Protein AF-A0A1F8EH03-F1 (afdb_monomer)

Organism: NCBI:txid1802659

Foldseek 3Di:
DDWAWPPVCCQFDTKTKDFCVVPVPVVVVLVVQLVPPWDWDWDATVVGDIDIFTWDDDDQWIWGDDDRMIMIDGPPPDRPPPPPD

Sequence (85 aa):
MKWTFAKTYAKTAPHEYVLQKNEPKTHRYIKEMIRKHGVWEEFCMPGGKPYQVHYWYRGRYRYWVIDNILNRTRVGWKYPKRLIG

pLDDT: mean 88.11, std 15.63, range [34.62, 98.44]

Mean predicted aligned error: 5.26 Å

Structure (mmCIF, N/CA/C/O backbone):
data_AF-A0A1F8EH03-F1
#
_entry.id   AF-A0A1F8EH03-F1
#
loop_
_atom_site.group_PDB
_atom_site.id
_atom_site.type_symbol
_atom_site.label_atom_id
_atom_site.label_alt_id
_atom_site.label_comp_id
_atom_site.label_asym_id
_atom_site.label_entity_id
_atom_site.label_seq_id
_atom_site.pdbx_PDB_ins_code
_atom_site.Cartn_x
_atom_site.Cartn_y
_atom_site.Cartn_z
_atom_site.occupancy
_atom_site.B_iso_or_equiv
_atom_site.auth_seq_id
_atom_site.auth_comp_id
_atom_site.auth_asym_id
_atom_site.auth_atom_id
_atom_site.pdbx_PDB_model_num
ATOM 1 N N . MET A 1 1 ? -14.501 6.574 4.781 1.00 75.19 1 MET A N 1
ATOM 2 C CA . MET A 1 1 ? -13.059 6.465 4.486 1.00 75.19 1 MET A CA 1
ATOM 3 C C . MET A 1 1 ? -12.717 7.196 3.198 1.00 75.19 1 MET A C 1
ATOM 5 O O . MET A 1 1 ? -13.200 6.805 2.137 1.00 75.19 1 MET A O 1
ATOM 9 N N . LYS A 1 2 ? -11.919 8.265 3.289 1.00 88.00 2 LYS A N 1
ATOM 10 C CA . LYS A 1 2 ? -11.501 9.078 2.136 1.00 88.00 2 LYS A CA 1
ATOM 11 C C . LYS A 1 2 ? -10.097 8.671 1.701 1.00 88.00 2 LYS A C 1
ATOM 13 O O . LYS A 1 2 ? -9.137 8.903 2.427 1.00 88.00 2 LYS A O 1
ATOM 18 N N . TRP A 1 3 ? -10.003 8.062 0.528 1.00 94.75 3 TRP A N 1
ATOM 19 C CA . TRP A 1 3 ? -8.737 7.693 -0.093 1.00 94.75 3 TRP A CA 1
ATOM 20 C C . TRP A 1 3 ? -8.174 8.868 -0.893 1.00 94.75 3 TRP A C 1
ATOM 22 O O . TRP A 1 3 ? -8.929 9.604 -1.530 1.00 94.75 3 TRP A O 1
ATOM 32 N N . THR A 1 4 ? -6.856 9.043 -0.854 1.00 96.56 4 THR A N 1
ATOM 33 C CA . THR A 1 4 ? -6.151 10.082 -1.609 1.00 96.56 4 THR A CA 1
ATOM 34 C C . THR A 1 4 ? -5.381 9.438 -2.747 1.00 96.56 4 THR A C 1
ATOM 36 O O . THR A 1 4 ? -4.591 8.527 -2.522 1.00 96.56 4 THR A O 1
ATOM 39 N N . PHE A 1 5 ? -5.581 9.911 -3.974 1.00 95.62 5 PHE A N 1
ATOM 40 C CA . PHE A 1 5 ? -4.808 9.436 -5.116 1.00 95.62 5 PHE A CA 1
ATOM 41 C C . PHE A 1 5 ? -3.369 9.974 -5.070 1.00 95.62 5 PHE A C 1
ATOM 43 O O . PHE A 1 5 ? -3.155 11.185 -4.953 1.00 95.62 5 PHE A O 1
ATOM 50 N N . ALA A 1 6 ? -2.380 9.086 -5.181 1.00 93.19 6 ALA A N 1
ATOM 51 C CA . ALA A 1 6 ? -0.964 9.435 -5.133 1.00 93.19 6 ALA A CA 1
ATOM 52 C C . ALA A 1 6 ? -0.491 10.045 -6.466 1.00 93.19 6 ALA A C 1
ATOM 54 O O . ALA A 1 6 ? 0.050 9.358 -7.334 1.00 93.19 6 ALA A O 1
ATOM 55 N N . LYS A 1 7 ? -0.682 11.360 -6.632 1.00 90.50 7 LYS A N 1
ATOM 56 C CA . LYS A 1 7 ? -0.367 12.085 -7.881 1.00 90.50 7 LYS A CA 1
ATOM 57 C C . LYS A 1 7 ? 1.085 11.915 -8.341 1.00 90.50 7 LYS A C 1
ATOM 59 O O . LYS A 1 7 ? 1.319 11.765 -9.536 1.00 90.50 7 LYS A O 1
ATOM 64 N N . THR A 1 8 ? 2.038 11.872 -7.408 1.00 86.81 8 THR A N 1
ATOM 65 C CA . THR A 1 8 ? 3.474 11.686 -7.691 1.00 86.81 8 THR A CA 1
ATOM 66 C C . THR A 1 8 ? 3.758 10.389 -8.454 1.00 86.81 8 THR A C 1
ATOM 68 O O . THR A 1 8 ? 4.672 10.335 -9.271 1.00 86.81 8 THR A O 1
ATOM 71 N N . TYR A 1 9 ? 2.937 9.357 -8.246 1.00 83.56 9 TYR A N 1
ATOM 72 C CA . TYR A 1 9 ? 3.116 8.032 -8.836 1.00 83.56 9 TYR A CA 1
ATOM 73 C C . TYR A 1 9 ? 2.071 7.703 -9.903 1.00 83.56 9 TYR A C 1
ATOM 75 O O . TYR A 1 9 ? 1.999 6.569 -10.365 1.00 83.56 9 TYR A O 1
ATOM 83 N N . ALA A 1 10 ? 1.279 8.678 -10.354 1.00 85.69 10 ALA A N 1
ATOM 84 C CA . ALA A 1 10 ? 0.173 8.439 -11.282 1.00 85.69 10 ALA A CA 1
ATOM 85 C C . ALA A 1 10 ? 0.593 7.710 -12.575 1.00 85.69 10 ALA A C 1
ATOM 87 O O . ALA A 1 10 ? -0.174 6.915 -13.111 1.00 85.69 10 ALA A O 1
ATOM 88 N N . LYS A 1 11 ? 1.816 7.965 -13.066 1.00 83.56 11 LYS A N 1
ATOM 89 C CA . LYS A 1 11 ? 2.356 7.373 -14.305 1.00 83.56 11 LYS A CA 1
ATOM 90 C C . LYS A 1 11 ? 3.115 6.061 -14.091 1.00 83.5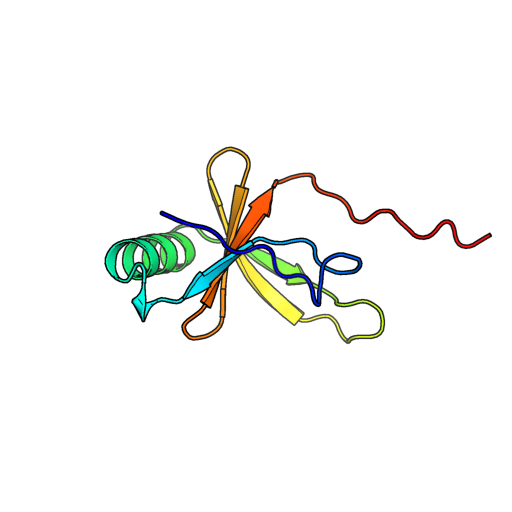6 11 LYS A C 1
ATOM 92 O O . LYS A 1 11 ? 3.299 5.316 -15.046 1.00 83.56 11 LYS A O 1
ATOM 97 N N . THR A 1 12 ? 3.591 5.802 -12.876 1.00 84.06 12 THR A N 1
ATOM 98 C CA . THR A 1 12 ? 4.575 4.744 -12.591 1.00 84.06 12 THR A CA 1
ATOM 99 C C . THR A 1 12 ? 4.069 3.691 -11.621 1.00 84.06 12 THR A C 1
ATOM 101 O O . THR A 1 12 ? 4.481 2.549 -11.723 1.00 84.06 12 THR A O 1
ATOM 104 N N . ALA A 1 13 ? 3.187 4.069 -10.699 1.00 86.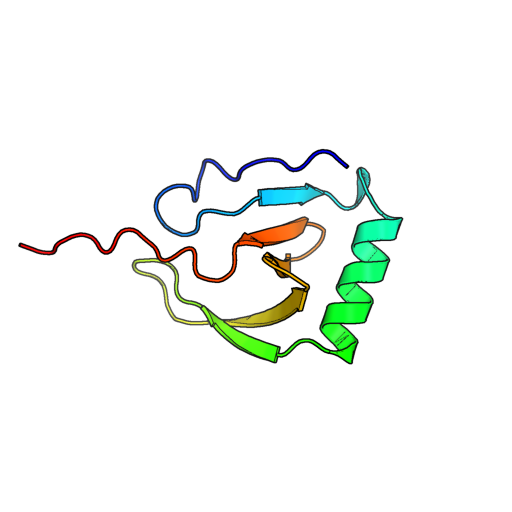50 13 ALA A N 1
ATOM 105 C CA . ALA A 1 13 ? 2.553 3.240 -9.683 1.00 86.50 13 ALA A CA 1
ATOM 106 C 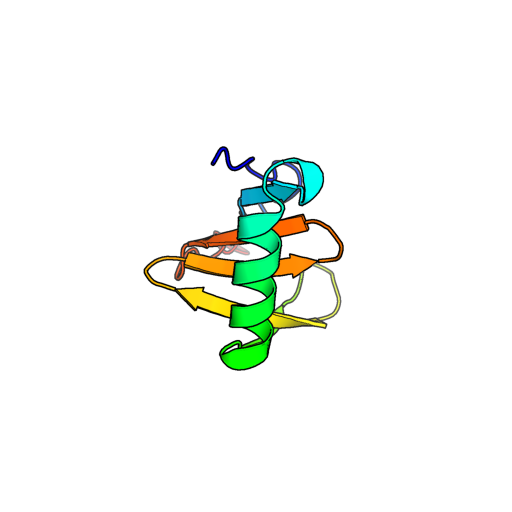C . ALA A 1 13 ? 1.234 3.881 -9.249 1.00 86.50 13 ALA A C 1
ATOM 108 O O . ALA A 1 13 ? 1.155 4.389 -8.136 1.00 86.50 13 ALA A O 1
ATOM 109 N N . PRO A 1 14 ? 0.189 3.914 -10.099 1.00 89.56 14 PRO A N 1
ATOM 110 C CA . PRO A 1 14 ? -1.080 4.528 -9.731 1.00 89.56 14 PRO A CA 1
ATOM 111 C C . PRO A 1 14 ? -1.710 3.769 -8.559 1.00 89.56 14 PRO A C 1
ATOM 113 O O . PRO A 1 14 ? -2.059 2.588 -8.655 1.00 89.56 14 PRO A O 1
ATOM 116 N N . HIS A 1 15 ? -1.848 4.459 -7.433 1.00 93.56 15 HIS A N 1
ATOM 117 C CA . HIS A 1 15 ? -2.451 3.925 -6.223 1.00 93.56 15 HIS A CA 1
ATOM 118 C C . HIS A 1 15 ? -3.139 5.027 -5.429 1.00 93.56 15 HIS A C 1
ATOM 120 O O . HIS A 1 15 ? -2.943 6.225 -5.652 1.00 93.56 15 HIS A O 1
ATOM 126 N N . GLU A 1 16 ? -3.965 4.594 -4.492 1.00 96.31 16 GLU A N 1
ATOM 127 C CA . GLU A 1 16 ? -4.555 5.453 -3.488 1.00 96.31 16 GLU A CA 1
ATOM 128 C C . GLU A 1 16 ? -3.954 5.130 -2.125 1.00 96.31 16 GLU A C 1
ATOM 130 O O . GLU A 1 16 ? -3.560 3.991 -1.868 1.00 96.31 16 GLU A O 1
ATOM 135 N N . TYR A 1 17 ? -3.941 6.111 -1.233 1.00 97.19 17 TYR A N 1
ATOM 136 C CA . TYR A 1 17 ? -3.443 5.941 0.119 1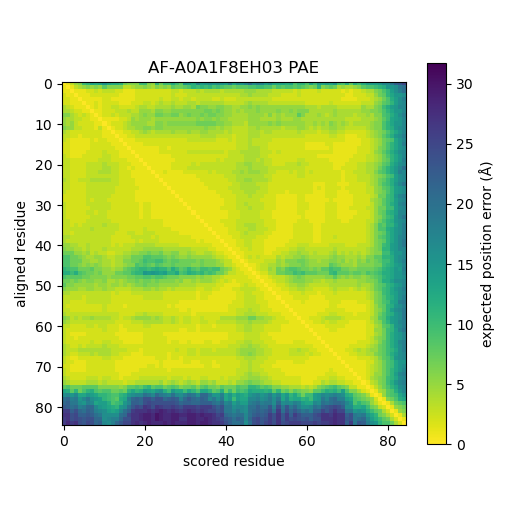.00 97.19 17 TYR A CA 1
ATOM 137 C C . TYR A 1 17 ? -4.332 6.609 1.166 1.00 97.19 17 TYR A C 1
ATOM 139 O O . TYR A 1 17 ? -5.148 7.488 0.874 1.00 97.19 17 TYR A O 1
ATOM 147 N N . VAL A 1 18 ? -4.139 6.183 2.408 1.00 97.19 18 VAL A N 1
ATOM 148 C CA . VAL A 1 18 ? -4.698 6.763 3.625 1.00 97.19 18 VAL A CA 1
ATOM 149 C C . VAL A 1 18 ? -3.605 6.809 4.687 1.00 97.19 18 VAL A C 1
ATOM 151 O O . VAL A 1 18 ? -2.844 5.857 4.852 1.00 97.19 18 VAL A O 1
ATOM 154 N N . LEU A 1 19 ? -3.550 7.908 5.439 1.00 96.88 19 LEU A N 1
ATOM 155 C CA . LEU A 1 19 ? -2.657 8.038 6.590 1.00 96.88 19 LEU A CA 1
ATOM 156 C C . LEU A 1 19 ? -3.275 7.367 7.819 1.00 96.88 19 LEU A C 1
ATOM 158 O O . LEU A 1 19 ? -4.451 7.587 8.115 1.00 96.88 19 LEU A O 1
ATOM 162 N N . GLN A 1 20 ? -2.469 6.634 8.588 1.00 97.06 20 GLN A N 1
ATOM 163 C CA . GLN A 1 20 ? -2.899 5.946 9.808 1.00 97.06 20 GLN A CA 1
ATOM 164 C C . GLN A 1 20 ? -3.641 6.870 10.782 1.00 97.06 20 GLN A C 1
ATOM 166 O O . GLN A 1 20 ? -4.638 6.453 11.362 1.00 97.06 20 GLN A O 1
ATOM 171 N N . LYS A 1 21 ? -3.203 8.128 10.936 1.00 96.69 21 LYS A N 1
ATOM 172 C CA . LYS A 1 21 ? -3.853 9.101 11.831 1.00 96.69 21 LYS A CA 1
ATOM 173 C C . LYS A 1 21 ? -5.320 9.383 11.477 1.00 96.69 21 LYS A C 1
ATOM 175 O O . LYS A 1 21 ? -6.096 9.717 12.361 1.00 96.69 21 LYS A O 1
ATOM 180 N N . ASN A 1 22 ? -5.697 9.228 10.206 1.00 95.50 22 ASN A N 1
ATOM 181 C CA . ASN A 1 22 ? -7.061 9.476 9.740 1.00 95.50 22 ASN A CA 1
ATOM 182 C C . ASN A 1 22 ? -7.954 8.237 9.904 1.00 95.50 22 ASN A C 1
ATOM 184 O O . ASN A 1 22 ? -9.161 8.370 10.056 1.00 95.50 22 ASN A O 1
ATOM 188 N N . GLU A 1 23 ? -7.376 7.034 9.835 1.00 96.00 23 GLU A N 1
ATOM 189 C CA . GLU A 1 23 ? -8.114 5.762 9.805 1.00 96.00 23 GLU A CA 1
ATOM 190 C C . GLU A 1 23 ? -7.376 4.662 10.605 1.00 96.00 23 GLU A C 1
ATOM 192 O O . GLU A 1 23 ? -6.999 3.619 10.053 1.00 96.00 23 GLU A O 1
ATOM 197 N N . PRO A 1 24 ? -7.136 4.850 11.917 1.00 96.38 24 PRO A N 1
ATOM 198 C CA . PRO A 1 24 ? -6.232 3.990 12.687 1.00 96.38 24 PRO A CA 1
ATOM 199 C C . PRO A 1 24 ? -6.743 2.551 12.834 1.00 96.38 24 PRO A C 1
ATOM 201 O O . PRO A 1 24 ? -5.956 1.604 12.776 1.00 96.38 24 PRO A O 1
ATOM 204 N N . LYS A 1 25 ? -8.063 2.369 12.985 1.00 96.81 25 LYS A N 1
ATOM 205 C CA . LYS A 1 25 ? -8.697 1.042 13.090 1.00 96.81 25 LYS A CA 1
ATOM 206 C C . LYS A 1 25 ? -8.548 0.256 11.789 1.00 96.81 25 LYS A C 1
ATOM 208 O O . LYS A 1 25 ? -8.120 -0.894 11.813 1.00 96.81 25 LYS A O 1
ATOM 213 N N . THR A 1 26 ? -8.831 0.900 10.657 1.00 95.50 26 THR A N 1
ATOM 214 C CA . THR A 1 26 ? -8.673 0.300 9.329 1.00 95.50 26 THR A CA 1
ATOM 215 C C . THR A 1 26 ? -7.217 -0.060 9.065 1.00 95.50 26 THR A C 1
ATOM 217 O O . THR A 1 26 ? -6.930 -1.161 8.607 1.00 95.50 26 THR A O 1
ATOM 220 N N . HIS A 1 27 ? -6.285 0.827 9.415 1.00 96.94 27 HIS A N 1
ATOM 221 C CA . HIS A 1 27 ? -4.859 0.562 9.264 1.00 96.94 27 HIS A CA 1
ATOM 222 C C . HIS A 1 27 ? -4.417 -0.670 10.068 1.00 96.94 27 HIS A C 1
ATOM 224 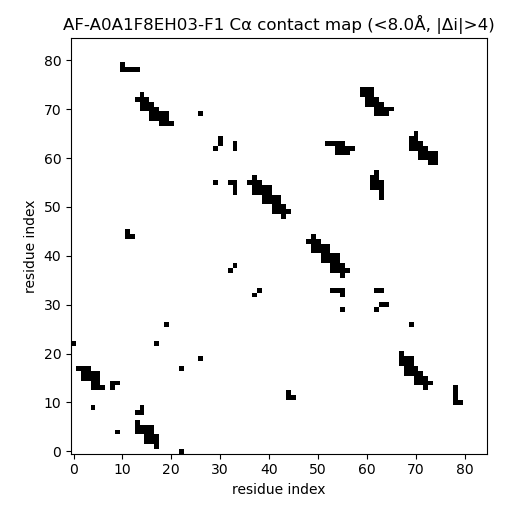O O . HIS A 1 27 ? -3.733 -1.539 9.531 1.00 96.94 27 HIS A O 1
ATOM 230 N N . ARG A 1 28 ? -4.844 -0.782 11.337 1.00 97.25 28 ARG A N 1
ATOM 231 C CA . ARG A 1 28 ? -4.558 -1.951 12.186 1.00 97.25 28 ARG A CA 1
ATOM 232 C C . ARG A 1 28 ? -5.118 -3.235 11.576 1.00 97.25 28 ARG A C 1
ATOM 234 O O . ARG A 1 28 ? -4.368 -4.190 11.407 1.00 97.25 28 ARG A O 1
ATOM 241 N N . TYR A 1 29 ? -6.393 -3.225 11.193 1.00 97.56 29 TYR A N 1
ATOM 242 C CA . TYR A 1 29 ? -7.049 -4.378 10.580 1.00 97.56 29 TYR A CA 1
ATOM 243 C C . TYR A 1 29 ? -6.322 -4.841 9.311 1.00 97.56 29 TYR A C 1
ATOM 245 O O . TYR A 1 29 ? -5.961 -6.008 9.195 1.00 97.56 29 TYR A O 1
ATOM 253 N N . ILE A 1 30 ? -6.038 -3.931 8.375 1.00 97.50 30 ILE A N 1
ATOM 254 C CA . ILE A 1 30 ? -5.376 -4.295 7.117 1.00 97.50 30 ILE A CA 1
ATOM 255 C C . ILE A 1 30 ? -3.951 -4.797 7.366 1.00 97.50 30 ILE A C 1
ATOM 257 O O . ILE A 1 30 ? -3.539 -5.773 6.744 1.00 97.50 30 ILE A O 1
ATOM 261 N N . LYS A 1 31 ? -3.210 -4.192 8.304 1.00 97.25 31 LYS A N 1
ATOM 262 C CA . LYS A 1 31 ? -1.872 -4.668 8.685 1.00 97.25 31 LYS A CA 1
ATOM 263 C C . LYS A 1 31 ? -1.916 -6.094 9.241 1.00 97.25 31 LYS A C 1
ATOM 265 O O . LYS A 1 31 ? -1.062 -6.908 8.900 1.00 97.25 31 LYS A O 1
ATOM 270 N N . GLU A 1 32 ? -2.922 -6.426 10.050 1.00 98.25 32 GLU A N 1
ATOM 271 C CA . GLU A 1 32 ? -3.129 -7.798 10.525 1.00 98.25 32 GLU A CA 1
ATOM 272 C C . GLU A 1 32 ? -3.482 -8.764 9.391 1.00 98.25 32 GLU A C 1
ATOM 274 O O . GLU A 1 32 ? -2.968 -9.882 9.372 1.00 98.25 32 GLU A O 1
ATOM 279 N N . MET A 1 33 ? -4.307 -8.339 8.431 1.00 98.44 33 MET A N 1
ATOM 280 C CA . MET A 1 33 ? -4.660 -9.166 7.276 1.00 98.44 33 MET A CA 1
ATOM 281 C C . MET A 1 33 ? -3.468 -9.411 6.347 1.00 98.44 33 MET A C 1
ATOM 283 O O . MET A 1 33 ? -3.279 -10.542 5.911 1.00 98.44 33 MET A O 1
ATOM 287 N N . ILE A 1 34 ? -2.623 -8.402 6.108 1.00 98.12 34 ILE A N 1
ATOM 288 C CA . ILE A 1 34 ? -1.343 -8.564 5.399 1.00 98.12 34 ILE A CA 1
ATOM 289 C C . ILE A 1 34 ? -0.462 -9.570 6.140 1.00 98.12 34 ILE A C 1
ATOM 291 O O . ILE A 1 34 ? 0.001 -10.531 5.53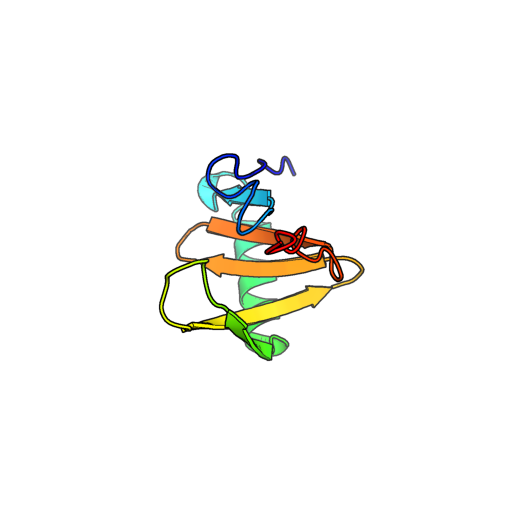8 1.00 98.12 34 ILE A O 1
ATOM 295 N N . ARG A 1 35 ? -0.308 -9.437 7.462 1.00 97.69 35 ARG A N 1
ATOM 296 C CA . ARG A 1 35 ? 0.504 -10.377 8.248 1.00 97.69 35 ARG A CA 1
ATOM 297 C C . ARG A 1 35 ? -0.002 -11.823 8.166 1.00 97.69 35 ARG A C 1
ATOM 299 O O . ARG A 1 35 ? 0.811 -12.737 8.113 1.00 97.69 35 ARG A O 1
ATOM 306 N N . LYS A 1 36 ? -1.321 -12.037 8.217 1.00 98.19 36 LYS A N 1
ATOM 307 C CA . LYS A 1 36 ? -1.932 -13.379 8.272 1.00 98.19 36 LYS A CA 1
ATOM 308 C C . LYS A 1 36 ? -2.130 -14.030 6.902 1.00 98.19 36 LYS A C 1
ATOM 310 O O . LYS A 1 36 ? -2.080 -15.249 6.806 1.00 98.19 36 LYS A O 1
ATOM 315 N N . HIS A 1 37 ? -2.411 -13.234 5.874 1.00 98.06 37 HIS A N 1
ATOM 316 C CA . HIS A 1 37 ? -2.895 -13.718 4.576 1.00 98.06 37 HIS A CA 1
ATOM 317 C C . HIS A 1 37 ? -2.190 -13.067 3.385 1.00 98.06 37 HIS A C 1
ATOM 319 O O . HIS A 1 37 ? -2.589 -13.291 2.243 1.00 98.06 37 HIS A O 1
ATOM 325 N N . GLY A 1 38 ? -1.216 -12.194 3.629 1.00 97.19 38 GLY A N 1
ATOM 326 C CA . GLY A 1 38 ? -0.498 -11.513 2.569 1.00 97.19 38 GLY A CA 1
ATOM 327 C C . GLY A 1 38 ? 0.493 -12.428 1.859 1.00 97.19 38 GLY A C 1
ATOM 328 O O . GLY A 1 38 ? 1.007 -13.387 2.436 1.00 97.19 38 GLY A O 1
ATOM 329 N N . VAL A 1 39 ? 0.806 -12.075 0.620 1.00 97.00 39 VAL A N 1
ATOM 330 C CA . VAL A 1 39 ? 1.801 -12.733 -0.229 1.00 97.00 39 VAL A CA 1
ATOM 331 C C . VAL A 1 39 ? 2.938 -11.764 -0.526 1.00 97.00 39 VAL A C 1
ATOM 333 O O . VAL A 1 39 ? 2.710 -10.563 -0.693 1.00 97.00 39 VAL A O 1
ATOM 336 N N . TRP A 1 40 ? 4.169 -12.265 -0.519 1.00 95.88 40 TRP A N 1
ATOM 337 C CA . TRP A 1 40 ? 5.331 -11.482 -0.926 1.00 95.88 40 TRP A CA 1
ATOM 338 C C . TRP A 1 40 ? 5.404 -11.461 -2.447 1.00 95.88 40 TRP A C 1
ATOM 340 O O . TRP A 1 40 ? 5.377 -12.513 -3.082 1.00 95.88 40 TRP A O 1
ATOM 350 N N . GLU A 1 41 ? 5.478 -10.266 -3.022 1.00 93.31 41 GLU A N 1
ATOM 351 C CA . GLU A 1 41 ? 5.709 -10.083 -4.449 1.00 93.31 41 GLU A CA 1
ATOM 352 C C . GLU A 1 41 ? 6.825 -9.077 -4.681 1.00 93.31 41 GLU A C 1
ATOM 354 O O . GLU A 1 41 ? 7.024 -8.133 -3.911 1.00 93.31 41 GLU A O 1
ATOM 359 N N . GLU A 1 42 ? 7.516 -9.251 -5.800 1.00 90.06 42 GLU A N 1
ATOM 360 C CA . GLU A 1 42 ? 8.472 -8.271 -6.271 1.00 90.06 42 GLU A CA 1
ATOM 361 C C . GLU A 1 42 ? 7.753 -7.061 -6.876 1.00 90.06 42 GLU A C 1
ATOM 363 O O . GLU A 1 42 ? 6.825 -7.176 -7.681 1.00 90.06 42 GLU A O 1
ATOM 368 N N . PHE A 1 43 ? 8.217 -5.875 -6.510 1.00 86.25 43 PHE A N 1
ATOM 369 C CA . PHE A 1 43 ? 7.816 -4.621 -7.108 1.00 86.25 43 PHE A CA 1
ATOM 370 C C . PHE A 1 43 ? 9.056 -3.844 -7.543 1.00 86.25 43 PHE A C 1
ATOM 372 O O . PHE A 1 43 ? 10.042 -3.741 -6.819 1.00 86.25 43 PHE A O 1
ATOM 379 N N . CYS A 1 44 ? 8.991 -3.260 -8.734 1.00 81.94 44 CYS A N 1
ATOM 380 C CA . CYS A 1 44 ? 10.071 -2.464 -9.290 1.00 81.94 44 CYS A CA 1
ATOM 381 C C . CYS A 1 44 ? 9.509 -1.135 -9.797 1.00 81.94 44 CYS A C 1
ATOM 383 O O . CYS A 1 44 ? 8.630 -1.107 -10.664 1.00 81.94 44 CYS A O 1
ATOM 385 N N . MET A 1 45 ? 10.010 -0.028 -9.244 1.00 79.81 45 MET A N 1
ATOM 386 C CA . MET A 1 45 ? 9.758 1.293 -9.816 1.00 79.81 45 MET A CA 1
ATOM 387 C C . MET A 1 45 ? 10.493 1.420 -11.153 1.00 79.81 45 MET A C 1
ATOM 389 O O . MET A 1 45 ? 11.593 0.887 -11.288 1.00 79.81 45 MET A O 1
ATOM 393 N N . PRO A 1 46 ? 9.965 2.178 -12.129 1.00 80.38 46 PRO A N 1
ATOM 394 C CA . PRO A 1 46 ? 10.704 2.477 -13.351 1.00 80.38 46 PRO A CA 1
ATOM 395 C C . PRO A 1 46 ? 12.080 3.082 -13.040 1.00 80.38 46 PRO A C 1
ATOM 397 O O . PRO A 1 46 ? 12.165 4.109 -12.371 1.00 80.38 46 PRO A O 1
ATOM 400 N N . GLY A 1 47 ? 13.147 2.430 -13.511 1.00 80.94 47 GLY A N 1
ATOM 401 C CA . GLY A 1 47 ? 14.537 2.832 -13.255 1.00 80.94 47 GLY A CA 1
ATOM 402 C C . GLY A 1 47 ? 15.076 2.488 -11.858 1.00 80.94 47 GLY A C 1
ATOM 403 O O . GLY A 1 47 ? 16.217 2.821 -11.557 1.00 80.94 47 GLY A O 1
ATOM 404 N N . GLY A 1 48 ? 14.281 1.837 -11.004 1.00 80.12 48 GLY A N 1
ATOM 405 C CA . GLY A 1 48 ? 14.693 1.369 -9.682 1.00 80.12 48 GLY A CA 1
ATOM 406 C C . GLY A 1 48 ? 15.191 -0.077 -9.689 1.00 80.12 48 GLY A C 1
ATOM 407 O O . GLY A 1 48 ? 15.037 -0.803 -10.669 1.00 80.12 48 GLY A O 1
ATOM 408 N N . LYS A 1 49 ? 15.770 -0.509 -8.563 1.00 87.19 49 LYS A N 1
ATOM 409 C CA . LYS A 1 49 ? 16.005 -1.934 -8.301 1.00 87.19 49 LYS A CA 1
ATOM 410 C C . LYS A 1 49 ? 14.713 -2.583 -7.789 1.00 87.19 49 LYS A C 1
ATOM 412 O O . LYS A 1 49 ? 13.956 -1.911 -7.080 1.00 87.19 49 LYS A O 1
ATOM 417 N N . PRO A 1 50 ? 14.460 -3.862 -8.107 1.00 88.12 50 PRO A N 1
ATOM 418 C CA . PRO A 1 50 ? 13.324 -4.570 -7.543 1.00 88.12 50 PRO A CA 1
ATOM 419 C C . PRO A 1 50 ? 13.429 -4.690 -6.018 1.00 88.12 50 PRO A C 1
ATOM 421 O O . PRO A 1 50 ? 14.525 -4.815 -5.468 1.00 88.12 50 PRO A O 1
ATOM 424 N N . TYR A 1 51 ? 12.288 -4.653 -5.335 1.00 87.25 51 TYR A N 1
ATOM 425 C CA . TYR A 1 51 ? 12.175 -4.884 -3.898 1.00 87.25 51 TYR A CA 1
ATOM 426 C C . TYR A 1 51 ? 10.915 -5.686 -3.569 1.00 87.25 51 TYR A C 1
ATOM 428 O O . TYR A 1 51 ? 9.940 -5.678 -4.315 1.00 87.25 51 TYR A O 1
ATOM 436 N N . GLN A 1 52 ? 10.938 -6.400 -2.446 1.00 92.88 52 GLN A N 1
ATOM 437 C CA . GLN A 1 52 ? 9.821 -7.238 -2.011 1.00 92.88 52 GLN A CA 1
ATOM 438 C C . GLN A 1 52 ? 8.776 -6.410 -1.255 1.00 92.88 52 GLN A C 1
ATOM 440 O O . GLN A 1 52 ? 9.113 -5.600 -0.390 1.00 92.88 52 GLN A O 1
ATOM 445 N N . VAL A 1 53 ? 7.498 -6.635 -1.557 1.00 93.69 53 VAL A N 1
ATOM 446 C CA . VAL A 1 53 ? 6.358 -5.999 -0.889 1.00 93.69 53 VAL A CA 1
ATOM 447 C C . VAL A 1 53 ? 5.363 -7.066 -0.455 1.00 93.69 53 VAL A C 1
ATOM 449 O O . VAL A 1 53 ? 5.041 -7.978 -1.213 1.00 93.69 53 VAL A O 1
ATOM 452 N N . HIS A 1 54 ? 4.856 -6.942 0.772 1.00 97.19 54 HIS A N 1
ATOM 453 C CA . HIS A 1 54 ? 3.857 -7.858 1.317 1.00 97.19 54 HIS A CA 1
ATOM 454 C C . HIS A 1 54 ? 2.451 -7.332 1.017 1.00 97.19 54 HIS A C 1
ATOM 456 O O . HIS A 1 54 ? 2.005 -6.341 1.606 1.00 97.19 54 HIS A O 1
ATOM 462 N N . TYR A 1 55 ? 1.760 -7.974 0.077 1.00 97.12 55 TYR A N 1
ATOM 463 C CA . TYR A 1 55 ? 0.436 -7.561 -0.379 1.00 97.12 55 TYR A CA 1
ATOM 464 C C . TYR A 1 55 ? -0.664 -8.432 0.204 1.00 97.12 55 TYR A C 1
ATOM 466 O O . TYR A 1 55 ? -0.567 -9.653 0.198 1.00 97.12 55 TYR A O 1
ATOM 474 N N . TRP A 1 56 ? -1.775 -7.818 0.603 1.00 98.25 56 TRP A N 1
ATOM 475 C CA . TRP A 1 56 ? -3.025 -8.533 0.844 1.00 98.25 56 TRP A CA 1
ATOM 476 C C . TRP A 1 56 ? -4.034 -8.246 -0.262 1.00 98.25 56 TRP A C 1
ATOM 478 O O . TRP A 1 56 ? -4.330 -7.088 -0.561 1.00 98.25 56 TRP A O 1
ATOM 488 N N . TYR A 1 57 ? -4.586 -9.302 -0.849 1.00 96.81 57 TYR A N 1
ATOM 489 C CA . TYR A 1 57 ? -5.596 -9.217 -1.896 1.00 96.81 57 TYR A CA 1
ATOM 490 C C . TYR A 1 57 ? -6.992 -9.381 -1.301 1.00 96.81 57 TYR A C 1
ATOM 492 O O . TYR A 1 57 ? -7.288 -10.371 -0.630 1.00 96.81 57 TYR A O 1
ATOM 500 N N . ARG A 1 58 ? -7.879 -8.416 -1.563 1.00 96.88 58 ARG A N 1
ATOM 501 C CA . ARG A 1 58 ? -9.277 -8.488 -1.129 1.00 96.88 58 ARG A CA 1
ATOM 502 C C . ARG A 1 58 ? -10.205 -7.840 -2.148 1.00 96.88 58 ARG A C 1
ATOM 504 O O . ARG A 1 58 ? -10.163 -6.633 -2.391 1.00 96.88 58 ARG A O 1
ATOM 511 N N . GLY A 1 59 ? -11.096 -8.655 -2.712 1.00 94.44 59 GLY A N 1
ATOM 512 C CA . GLY A 1 59 ? -11.997 -8.223 -3.778 1.00 94.44 59 GLY A CA 1
ATOM 513 C C . GLY A 1 59 ? -11.202 -7.723 -4.984 1.00 94.44 59 GLY A C 1
ATOM 514 O O . GLY A 1 59 ? -10.267 -8.375 -5.433 1.00 94.44 59 GLY A O 1
ATOM 515 N N . ARG A 1 60 ? -11.544 -6.534 -5.486 1.00 95.19 60 ARG A N 1
ATOM 516 C CA . ARG A 1 60 ? -10.879 -5.920 -6.650 1.00 95.19 60 ARG A CA 1
ATOM 517 C C . ARG A 1 60 ? -9.604 -5.138 -6.324 1.00 95.19 60 ARG A C 1
ATOM 519 O O . ARG A 1 60 ? -9.107 -4.438 -7.202 1.00 95.19 60 ARG A O 1
ATOM 526 N N . TYR A 1 61 ? -9.115 -5.176 -5.086 1.00 96.44 61 TYR A N 1
ATOM 527 C CA . TYR A 1 61 ? -7.968 -4.380 -4.649 1.00 96.44 61 TYR A CA 1
ATOM 528 C C . TYR A 1 61 ? -6.861 -5.253 -4.061 1.00 96.44 61 TYR A C 1
ATOM 530 O O . TYR A 1 61 ? -7.127 -6.273 -3.423 1.00 96.44 61 TYR A O 1
ATOM 538 N N . ARG A 1 62 ? -5.623 -4.791 -4.235 1.00 96.25 62 ARG A N 1
ATOM 539 C CA . ARG A 1 62 ? -4.474 -5.213 -3.430 1.00 96.25 62 ARG A CA 1
ATOM 540 C C . ARG A 1 62 ? -4.071 -4.087 -2.490 1.00 96.25 62 ARG A C 1
ATOM 542 O O . ARG A 1 62 ? -4.142 -2.919 -2.879 1.00 96.25 62 ARG A O 1
ATOM 549 N N . TYR A 1 63 ? -3.652 -4.446 -1.285 1.00 97.81 63 TYR A N 1
ATOM 550 C CA . TYR A 1 63 ? -3.317 -3.535 -0.196 1.00 97.81 63 TYR A CA 1
ATOM 551 C C . TYR A 1 63 ? -1.898 -3.795 0.293 1.00 97.81 63 TYR A C 1
ATOM 553 O O . TYR A 1 63 ? -1.476 -4.945 0.360 1.00 97.81 63 TYR A O 1
ATOM 561 N N . TRP A 1 64 ? -1.186 -2.736 0.664 1.00 97.56 64 TRP A N 1
ATOM 562 C CA . TRP A 1 64 ? 0.118 -2.812 1.320 1.00 97.56 64 TRP A CA 1
ATOM 563 C C . TRP A 1 64 ? 0.269 -1.643 2.283 1.00 97.56 64 TRP A C 1
ATOM 565 O O . TRP A 1 64 ? -0.390 -0.611 2.141 1.00 97.56 64 TRP A O 1
ATOM 575 N N . VAL A 1 65 ? 1.140 -1.803 3.268 1.00 96.94 65 VAL A N 1
ATOM 576 C CA . VAL A 1 65 ? 1.440 -0.765 4.252 1.00 96.94 65 V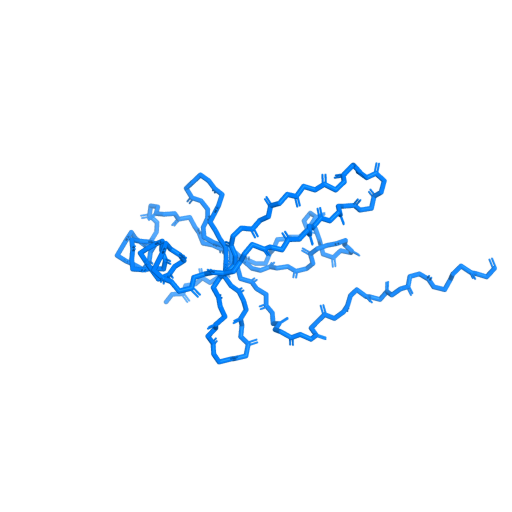AL A CA 1
ATOM 577 C C . VAL A 1 65 ? 2.924 -0.449 4.174 1.00 96.94 65 VAL A C 1
ATOM 579 O O . VAL A 1 65 ? 3.745 -1.362 4.191 1.00 96.94 65 VAL A O 1
ATOM 582 N N . ILE A 1 66 ? 3.252 0.837 4.092 1.00 93.38 66 ILE A N 1
ATOM 583 C CA . ILE A 1 66 ? 4.616 1.351 4.247 1.00 93.38 66 ILE A CA 1
ATOM 584 C C . ILE A 1 66 ? 4.543 2.368 5.377 1.00 93.38 66 ILE A C 1
ATOM 586 O O . ILE A 1 66 ? 3.786 3.333 5.283 1.00 93.38 66 ILE A O 1
ATOM 590 N N . ASP A 1 67 ? 5.266 2.112 6.464 1.00 94.69 67 ASP A N 1
ATOM 591 C CA . ASP A 1 67 ? 5.227 2.913 7.687 1.00 94.69 67 ASP A CA 1
ATOM 592 C C . ASP A 1 67 ? 3.793 3.167 8.194 1.00 94.69 67 ASP A C 1
ATOM 594 O O . ASP A 1 67 ? 3.087 2.238 8.599 1.00 94.69 67 ASP A O 1
ATOM 598 N N . ASN A 1 68 ? 3.360 4.429 8.174 1.00 96.00 68 ASN A N 1
ATOM 599 C CA . ASN A 1 68 ? 2.044 4.902 8.599 1.00 96.00 68 ASN A CA 1
ATOM 600 C C . ASN A 1 68 ? 1.082 5.149 7.419 1.00 96.00 68 ASN A C 1
ATOM 602 O O . ASN A 1 68 ? 0.064 5.834 7.582 1.00 96.00 68 ASN A O 1
ATOM 606 N N . ILE A 1 69 ? 1.417 4.638 6.232 1.00 96.69 69 ILE A N 1
ATOM 607 C CA . ILE A 1 69 ? 0.663 4.811 4.994 1.00 96.69 69 ILE A CA 1
ATOM 608 C C . ILE A 1 69 ? 0.070 3.467 4.577 1.00 96.69 69 ILE A C 1
ATOM 610 O O . ILE A 1 69 ? 0.777 2.537 4.182 1.00 96.69 69 ILE A O 1
ATOM 614 N N . LEU A 1 70 ? -1.259 3.395 4.602 1.00 97.62 70 LE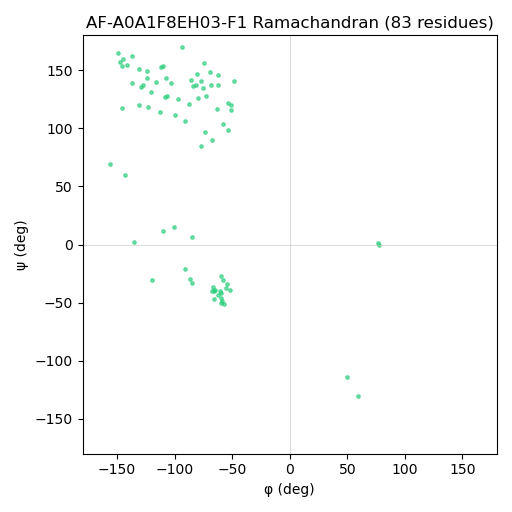U A N 1
ATOM 615 C CA . LEU A 1 70 ? -2.014 2.303 4.007 1.00 97.62 70 LEU A CA 1
ATOM 616 C C . LEU A 1 70 ? -2.280 2.633 2.542 1.00 97.62 70 LEU A C 1
ATOM 618 O O . LEU A 1 70 ? -2.953 3.615 2.240 1.00 97.62 70 LEU A O 1
ATOM 622 N N . ASN A 1 71 ? -1.813 1.777 1.646 1.00 97.38 71 ASN A N 1
ATOM 623 C CA . ASN A 1 71 ? -1.956 1.928 0.210 1.00 97.38 71 ASN A CA 1
ATOM 624 C C . ASN A 1 71 ? -2.895 0.865 -0.367 1.00 97.38 71 ASN A C 1
ATOM 626 O O . ASN A 1 71 ? -3.007 -0.245 0.162 1.00 97.38 71 ASN A O 1
ATOM 630 N N . ARG A 1 72 ? -3.547 1.192 -1.484 1.00 96.56 72 ARG A N 1
ATOM 631 C CA . ARG A 1 72 ? -4.277 0.226 -2.305 1.00 96.56 72 ARG A CA 1
ATOM 632 C C . ARG A 1 72 ? -4.211 0.567 -3.786 1.00 96.56 72 ARG A C 1
ATOM 634 O O . ARG A 1 72 ? -4.149 1.731 -4.170 1.00 96.56 72 ARG A O 1
ATOM 641 N N . THR A 1 73 ? -4.347 -0.443 -4.633 1.00 94.81 73 THR A N 1
ATOM 642 C CA . THR A 1 73 ? -4.618 -0.253 -6.065 1.00 94.81 73 THR A CA 1
ATOM 643 C C . THR A 1 73 ? -5.530 -1.357 -6.582 1.00 94.81 73 THR A C 1
ATOM 645 O O . THR A 1 73 ? -5.666 -2.399 -5.934 1.00 94.81 73 THR A O 1
ATOM 648 N N . ARG A 1 74 ? -6.206 -1.130 -7.715 1.00 93.50 74 ARG A N 1
ATOM 649 C CA . ARG A 1 74 ? -7.051 -2.172 -8.311 1.00 93.50 74 ARG A CA 1
ATOM 650 C C . ARG A 1 74 ? -6.181 -3.306 -8.845 1.00 93.50 74 ARG A C 1
ATOM 652 O O . ARG A 1 74 ? -5.173 -3.070 -9.507 1.00 93.50 74 ARG A O 1
ATOM 659 N N . VAL A 1 75 ? -6.609 -4.537 -8.598 1.00 90.25 75 VAL A N 1
ATOM 660 C CA . VAL A 1 75 ? -6.009 -5.728 -9.207 1.00 90.25 75 VAL A CA 1
ATOM 661 C C . VAL A 1 75 ? -6.196 -5.645 -10.720 1.00 90.25 75 VAL A C 1
ATOM 663 O O . VAL A 1 75 ? -7.254 -5.237 -11.197 1.00 90.25 75 VAL A O 1
ATOM 666 N N . GLY A 1 76 ? -5.154 -5.984 -11.478 1.00 79.81 76 GLY A N 1
ATOM 667 C CA . GLY A 1 76 ? -5.183 -5.908 -12.939 1.00 79.81 76 GLY A CA 1
ATOM 668 C C . GLY A 1 76 ? -5.031 -4.496 -13.510 1.00 79.81 76 GLY A C 1
ATOM 669 O O . GLY A 1 76 ? -4.966 -4.365 -14.731 1.00 79.81 76 GLY A O 1
ATOM 670 N N . TRP A 1 77 ? -4.902 -3.452 -12.675 1.00 68.25 77 TRP A N 1
ATOM 671 C CA . TRP A 1 77 ? -4.437 -2.150 -13.151 1.00 68.25 77 TRP A CA 1
ATOM 672 C C . TRP A 1 77 ? -2.972 -2.289 -13.568 1.00 68.25 77 TRP A C 1
ATOM 674 O O . TRP A 1 77 ? -2.047 -2.152 -12.770 1.00 68.25 77 TRP A O 1
ATOM 684 N N . LYS A 1 78 ? -2.768 -2.620 -14.841 1.00 56.84 78 LYS A N 1
ATOM 685 C CA . LYS A 1 78 ? -1.452 -2.637 -15.467 1.00 56.84 78 LYS A CA 1
ATOM 686 C C . LYS A 1 78 ? -1.059 -1.198 -15.775 1.00 56.84 78 LYS A C 1
ATOM 688 O O . LYS A 1 78 ? -1.895 -0.392 -16.185 1.00 56.84 78 LYS A O 1
ATOM 693 N N . TYR A 1 79 ? 0.213 -0.878 -15.573 1.00 59.22 79 TYR A N 1
ATOM 694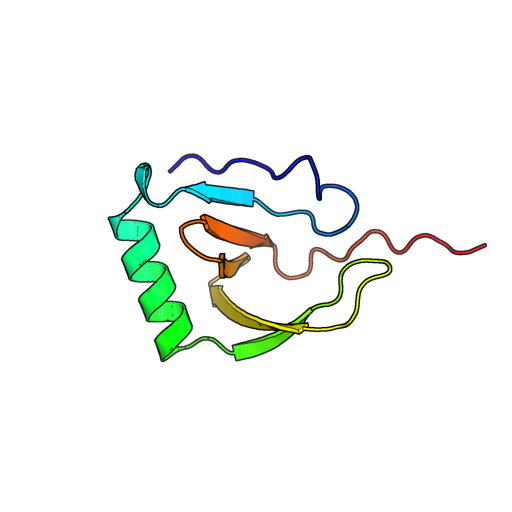 C CA . TYR A 1 79 ? 0.801 0.338 -16.121 1.00 59.22 79 TYR A CA 1
ATOM 695 C C . TYR A 1 79 ? 0.433 0.432 -17.604 1.00 59.22 79 TYR A C 1
ATOM 697 O O . TYR A 1 79 ? 0.473 -0.604 -18.281 1.00 59.22 79 TYR A O 1
ATOM 705 N N . PRO A 1 80 ? 0.121 1.617 -18.151 1.00 45.25 80 PRO A N 1
ATOM 706 C CA . PRO A 1 80 ? 0.311 1.790 -19.577 1.00 45.25 80 PRO A CA 1
ATOM 707 C C . PRO A 1 80 ? 1.793 1.496 -19.823 1.00 45.25 80 PRO A C 1
ATOM 709 O O . PRO A 1 80 ? 2.659 2.284 -19.437 1.00 45.25 80 PRO A O 1
ATOM 712 N N . LYS A 1 81 ? 2.104 0.310 -20.372 1.00 40.88 81 LYS A N 1
ATOM 713 C CA . LYS A 1 81 ? 3.430 0.050 -20.927 1.00 40.88 81 LYS A CA 1
ATOM 714 C C . LYS A 1 81 ? 3.676 1.233 -21.853 1.00 40.88 81 LYS A C 1
ATOM 716 O O . LYS A 1 81 ? 2.880 1.453 -22.765 1.00 40.88 81 LYS A O 1
ATOM 721 N N . ARG A 1 82 ? 4.727 2.021 -21.604 1.00 42.34 82 ARG A N 1
ATOM 722 C CA . ARG A 1 82 ? 5.266 2.855 -22.675 1.00 42.34 82 ARG A CA 1
ATOM 723 C C . ARG A 1 82 ? 5.472 1.894 -23.839 1.00 42.34 82 ARG A C 1
ATOM 725 O O . ARG A 1 82 ? 6.214 0.925 -23.694 1.00 42.34 82 ARG A O 1
ATOM 732 N N . LEU A 1 83 ? 4.739 2.120 -24.926 1.00 38.00 83 LEU A N 1
ATOM 733 C CA . LEU A 1 83 ? 5.166 1.699 -26.246 1.00 38.00 83 LEU A CA 1
ATOM 734 C C . LEU A 1 83 ? 6.561 2.304 -26.388 1.00 38.00 83 LEU A C 1
ATOM 736 O O . LEU A 1 83 ? 6.703 3.515 -26.542 1.00 38.00 83 LEU A O 1
ATOM 740 N N . ILE A 1 84 ? 7.577 1.483 -26.147 1.00 36.59 84 ILE A N 1
ATOM 741 C CA . ILE A 1 84 ? 8.915 1.764 -26.636 1.00 36.59 84 ILE A CA 1
ATOM 742 C C . ILE A 1 84 ? 8.765 1.465 -28.125 1.00 36.59 84 ILE A C 1
ATOM 744 O O . ILE A 1 84 ? 8.643 0.299 -28.502 1.00 36.59 84 ILE A O 1
ATOM 748 N N . GLY A 1 85 ? 8.541 2.530 -28.895 1.00 34.62 85 GLY A N 1
ATOM 749 C CA . GLY A 1 85 ? 8.749 2.513 -30.338 1.00 34.62 85 GLY A CA 1
ATOM 750 C C . GLY A 1 85 ? 10.233 2.467 -30.655 1.00 34.62 85 GLY A C 1
ATOM 751 O O . GLY A 1 85 ? 11.037 2.755 -29.735 1.00 34.62 85 GLY A O 1
#

Solvent-accessible surface area (backbone atoms only — not comparable to full-atom values): 5099 Å² total; per-residue (Å²): 139,80,73,43,72,42,69,94,30,55,85,73,56,61,34,33,34,38,52,32,92,83,40,52,68,60,42,52,53,52,54,52,44,28,74,77,66,34,47,80,41,82,46,61,54,87,96,53,72,72,44,80,44,59,33,24,78,57,89,65,31,36,32,38,69,56,95,60,36,41,35,35,32,56,63,87,69,66,71,78,72,76,80,79,124

Secondary structure (DSSP, 8-state):
---EE-GGGTTTS--EEEETTT-HHHHHHHHHHHHHH-EEEEE--TTSPPEEEEEEEETTEEEEEETTEEEEEETT---------

Radius of gyration: 13.43 Å; Cα contacts (8 Å, |Δi|>4): 125; chains: 1; bounding box: 29×26×43 Å

Nearest PDB structures (foldseek):
  8f3d-assembly1_H  TM=4.621E-01  e=3.738E+00  Leishmania tarentolae
  6deg-assembly1_A  TM=4.958E-01  e=4.437E+00  Bartonella birtlesii LL-WM9
  6ptr-assembly1_A  TM=4.816E-01  e=3.958E+00  Bartonella birtlesii LL-WM9
  6deg-assembly1_B  TM=4.887E-01  e=5.575E+00  Bartonella birtlesii LL-WM9
  4trt-assembly1_B  TM=5.094E-01  e=6.616E+00  Deinococcus radiodurans R1 = ATCC 13939 = DSM 20539